Protein AF-B8CVF9-F1 (afdb_monomer)

Sequence (158 aa):
MLLHFKNCLLLLLLLLPFQLQAGDSPYKPKSNTWVLHSEAQTEQEGSFVLLGVAHTFDVKHQQLTDLKRIFETFKPSLVLLEGGTWPSKNNIEAAVECCGEMGFMTFLAEQSSIQVETWEGNLKQEALSVLEKYNTRGAQSILCTKAGAAISTKWCRA

Organism: Shewanella piezotolerans (strain WP3 / JCM 13877) (NCBI:txid225849)

Secondary structure (DSSP, 8-state):
--PPP--------------------S---SSS-EEEE---SSTTSPP-EEEE------TT-HHHHHHHHHHHHH--SEEEESSSPPPP-SSHHHHHHHHHHHHHHHHHHHHTT-EEEE----HHHHHHHHHHHHTTTT------PPSSS-----PPP-

Foldseek 3Di:
DDDDDDPPPPPPPPPDPPDQDQPDDPDDAPDPKDWGKGDDPDPVDDIDIDIDDDFALDLPPSVLVVVLVSCVVNVDLEAEAEPFDDDADPDSNCQSNRPNVRSSVVPSCVVVVHYYGYPDDDPVVVVVVVCVVPVPDDDPDPPDDDDDDDDDDDDDDD

Structure (mmCIF, N/CA/C/O backbone):
data_AF-B8CVF9-F1
#
_entry.id   AF-B8CVF9-F1
#
loop_
_atom_site.group_PDB
_atom_site.id
_atom_site.type_symbol
_atom_site.label_atom_id
_atom_site.label_alt_id
_atom_site.label_comp_id
_atom_site.label_asym_id
_atom_site.label_entity_id
_atom_site.label_seq_id
_atom_site.pdbx_PDB_ins_code
_atom_site.Cartn_x
_atom_site.Cartn_y
_atom_site.Cartn_z
_atom_site.occupancy
_atom_site.B_iso_or_equiv
_atom_site.auth_seq_id
_atom_site.auth_comp_id
_atom_site.auth_asym_id
_atom_site.auth_atom_id
_atom_site.pdbx_PDB_model_num
ATOM 1 N N . MET A 1 1 ? -14.737 47.358 61.013 1.00 43.00 1 MET A N 1
ATOM 2 C CA . MET A 1 1 ? -15.662 46.302 60.536 1.00 43.00 1 MET A CA 1
ATOM 3 C C . MET A 1 1 ? -16.172 46.760 59.175 1.00 43.00 1 MET A C 1
ATOM 5 O O . MET A 1 1 ? -16.744 47.830 59.149 1.00 43.00 1 MET A O 1
ATOM 9 N N . LEU A 1 2 ? -15.947 46.145 58.016 1.00 42.78 2 LEU A N 1
ATOM 10 C CA . LEU A 1 2 ? -15.438 44.834 57.615 1.00 42.78 2 LEU A CA 1
ATOM 11 C C . LEU A 1 2 ? -14.564 45.007 56.352 1.00 42.78 2 LEU A C 1
ATOM 13 O O . LEU A 1 2 ? -14.875 45.824 55.491 1.00 42.78 2 LEU A O 1
ATOM 17 N N . LEU A 1 3 ? -13.509 44.197 56.245 1.00 42.75 3 LEU A N 1
ATOM 18 C CA . LEU A 1 3 ? -12.738 43.957 55.021 1.00 42.75 3 LEU A CA 1
ATOM 19 C C . LEU A 1 3 ? -13.581 43.141 54.025 1.00 42.75 3 LEU A C 1
ATOM 21 O O . LEU A 1 3 ? -14.151 42.120 54.411 1.00 42.75 3 LEU A O 1
ATOM 25 N N . HIS A 1 4 ? -13.632 43.555 52.755 1.00 48.22 4 HIS A N 1
ATOM 26 C CA . HIS A 1 4 ? -14.264 42.789 51.677 1.00 48.22 4 HIS A CA 1
ATOM 27 C C . HIS A 1 4 ? -13.240 41.945 50.909 1.00 48.22 4 HIS A C 1
ATOM 29 O O . HIS A 1 4 ? -12.133 42.381 50.597 1.00 48.22 4 HIS A O 1
ATOM 35 N N . PHE A 1 5 ? -13.629 40.691 50.692 1.00 46.50 5 PHE A N 1
ATOM 36 C CA . PHE A 1 5 ? -12.802 39.558 50.311 1.00 46.50 5 PHE A CA 1
ATOM 37 C C . PHE A 1 5 ? -12.547 39.494 48.798 1.00 46.50 5 PHE A C 1
ATOM 39 O O . PHE A 1 5 ? -13.456 39.576 47.980 1.00 46.50 5 PHE A O 1
ATOM 46 N N . LYS A 1 6 ? -11.267 39.286 48.490 1.00 49.03 6 LYS A N 1
ATOM 47 C CA . LYS A 1 6 ? -10.646 38.699 47.297 1.00 49.03 6 LYS A CA 1
ATOM 48 C C . LYS A 1 6 ? -11.566 37.827 46.416 1.00 49.03 6 LYS A C 1
ATOM 50 O O . LYS A 1 6 ? -11.907 36.718 46.810 1.00 49.03 6 LYS A O 1
ATOM 55 N N . ASN A 1 7 ? -11.773 38.245 45.166 1.00 47.94 7 ASN A N 1
ATOM 56 C CA . ASN A 1 7 ? -12.015 37.338 44.038 1.00 47.94 7 ASN A CA 1
ATOM 57 C C . ASN A 1 7 ? -10.690 37.137 43.295 1.00 47.94 7 ASN A C 1
ATOM 59 O O . ASN A 1 7 ? -10.352 37.863 42.364 1.00 47.94 7 ASN A O 1
ATOM 63 N N . CYS A 1 8 ? -9.900 36.177 43.775 1.00 47.91 8 CYS A N 1
ATOM 64 C CA . CYS A 1 8 ? -8.707 35.703 43.091 1.00 47.91 8 CYS A CA 1
ATOM 65 C C . CYS A 1 8 ? -9.149 34.564 42.165 1.00 47.91 8 CYS A C 1
ATOM 67 O O . CYS A 1 8 ? -9.326 33.429 42.603 1.00 47.91 8 CYS A O 1
ATOM 69 N N . LEU A 1 9 ? -9.420 34.910 40.905 1.00 49.75 9 LEU A N 1
ATOM 70 C CA . LEU A 1 9 ? -9.686 33.966 39.826 1.00 49.75 9 LEU A CA 1
ATOM 71 C C . LEU A 1 9 ? -8.390 33.186 39.566 1.00 49.75 9 LEU A C 1
ATOM 73 O O . LEU A 1 9 ? -7.508 33.634 38.836 1.00 49.75 9 LEU A O 1
ATOM 77 N N . LEU A 1 10 ? -8.242 32.058 40.257 1.00 47.66 10 LEU A N 1
ATOM 78 C CA . LEU A 1 10 ? -7.119 31.146 40.113 1.00 47.66 10 LEU A CA 1
ATOM 79 C C . LEU A 1 10 ? -7.281 30.406 38.778 1.00 47.66 10 LEU A C 1
ATOM 81 O O . LEU A 1 10 ? -7.968 29.391 38.687 1.00 47.66 10 LEU A O 1
ATOM 85 N N . LEU A 1 11 ? -6.686 30.968 37.727 1.00 49.84 11 LEU A N 1
ATOM 86 C CA . LEU A 1 11 ? -6.545 30.340 36.420 1.00 49.84 11 LEU A CA 1
ATOM 87 C C . LEU A 1 11 ? -5.556 29.170 36.564 1.00 49.84 11 LEU A C 1
ATOM 89 O O . LEU A 1 11 ? -4.345 29.334 36.429 1.00 49.84 11 LEU A O 1
ATOM 93 N N . LEU A 1 12 ? -6.073 27.996 36.926 1.00 53.50 12 LEU A N 1
ATOM 94 C CA . LEU A 1 12 ? -5.303 26.760 37.016 1.00 53.50 12 LEU A CA 1
ATOM 95 C C . LEU A 1 12 ? -5.032 26.253 35.589 1.00 53.50 12 LEU A C 1
ATOM 97 O O . LEU A 1 12 ? -5.770 25.435 35.047 1.00 53.50 12 LEU A O 1
ATOM 101 N N . LEU A 1 13 ? -3.986 26.794 34.960 1.00 50.06 13 LEU A N 1
ATOM 102 C CA . LEU A 1 13 ? -3.380 26.250 33.744 1.00 50.06 13 LEU A CA 1
ATOM 103 C C . LEU A 1 13 ? -2.794 24.872 34.085 1.00 50.06 13 LEU A C 1
ATOM 105 O O . LEU A 1 13 ? -1.669 24.754 34.570 1.00 50.06 13 LEU A O 1
ATOM 109 N N . LEU A 1 14 ? -3.599 23.830 33.877 1.00 50.47 14 LEU A N 1
ATOM 110 C CA . LEU A 1 14 ? -3.168 22.437 33.906 1.00 50.47 14 LEU A CA 1
ATOM 111 C C . LEU A 1 14 ? -2.189 22.208 32.749 1.00 50.47 14 LEU A C 1
ATOM 113 O O . LEU A 1 14 ? -2.581 21.938 31.617 1.00 50.47 14 LEU A O 1
ATOM 117 N N . LEU A 1 15 ? -0.899 22.339 33.052 1.00 51.47 15 LEU A N 1
ATOM 118 C CA . LEU A 1 15 ? 0.203 21.829 32.244 1.00 51.47 15 LEU A CA 1
ATOM 119 C C . LEU A 1 15 ? 0.172 20.296 32.310 1.00 51.47 15 LEU A C 1
ATOM 121 O O . LEU A 1 15 ? 0.903 19.689 33.091 1.00 51.47 15 LEU A O 1
ATOM 125 N N . LEU A 1 16 ? -0.715 19.663 31.542 1.00 53.75 16 LEU A N 1
ATOM 126 C CA . LEU A 1 16 ? -0.642 18.221 31.338 1.00 53.75 16 LEU A CA 1
ATOM 127 C C . LEU A 1 16 ? 0.509 17.942 30.361 1.00 53.75 16 LEU A C 1
ATOM 129 O O . LEU A 1 16 ? 0.488 18.456 29.240 1.00 53.75 16 LEU A O 1
ATOM 133 N N . PRO A 1 17 ? 1.536 17.174 30.763 1.00 48.97 17 PRO A N 1
ATOM 134 C CA . PRO A 1 17 ? 2.568 16.748 29.838 1.00 48.97 17 PRO A CA 1
ATOM 135 C C . PRO A 1 17 ? 1.919 15.820 28.810 1.00 48.97 17 PRO A C 1
ATOM 137 O O . PRO A 1 17 ? 1.431 14.748 29.164 1.00 48.97 17 PRO A O 1
ATOM 140 N N . PHE A 1 18 ? 1.911 16.234 27.542 1.00 52.47 18 PHE A N 1
ATOM 141 C CA . PHE A 1 18 ? 1.610 15.346 26.424 1.00 52.47 18 PHE A CA 1
ATOM 142 C C . PHE A 1 18 ? 2.644 14.218 26.427 1.00 52.47 18 PHE A C 1
ATOM 144 O O . PHE A 1 18 ? 3.775 14.387 25.969 1.00 52.47 18 PHE A O 1
ATOM 151 N N . GLN A 1 19 ? 2.282 13.072 26.997 1.00 51.56 19 GLN A N 1
ATOM 152 C CA . GLN A 1 19 ? 3.035 11.847 26.796 1.00 51.56 19 GLN A CA 1
ATOM 153 C C . GLN A 1 19 ? 2.592 11.272 25.459 1.00 51.56 19 GLN A C 1
ATOM 155 O O . GLN A 1 19 ? 1.508 10.712 25.336 1.00 51.56 19 GLN A O 1
ATOM 160 N N . LEU A 1 20 ? 3.433 11.459 24.443 1.00 50.50 20 LEU A N 1
ATOM 161 C CA . LEU A 1 20 ? 3.323 10.745 23.180 1.00 50.50 20 LEU A CA 1
ATOM 162 C C . LEU A 1 20 ? 3.668 9.280 23.480 1.00 50.50 20 LEU A C 1
ATOM 164 O O . LEU A 1 20 ? 4.833 8.885 23.467 1.00 50.50 20 LEU A O 1
ATOM 168 N N . GLN A 1 21 ? 2.668 8.496 23.875 1.00 50.25 21 GLN A N 1
ATOM 169 C CA . GLN A 1 21 ? 2.832 7.063 24.041 1.00 50.25 21 GLN A CA 1
ATOM 170 C C . GLN A 1 21 ? 2.785 6.446 22.644 1.00 50.25 21 GLN A C 1
ATOM 172 O O . GLN A 1 21 ? 1.794 6.567 21.930 1.00 50.25 21 GLN A O 1
ATOM 177 N N . ALA A 1 22 ? 3.885 5.820 22.226 1.00 52.41 22 ALA A N 1
ATOM 178 C CA . ALA A 1 22 ? 3.834 4.883 21.117 1.00 52.41 22 ALA A CA 1
ATOM 179 C C . ALA A 1 22 ? 3.020 3.686 21.615 1.00 52.41 22 ALA A C 1
ATOM 181 O O . ALA A 1 22 ? 3.548 2.837 22.331 1.00 52.41 22 ALA A O 1
ATOM 182 N N . GLY A 1 23 ? 1.717 3.689 21.342 1.00 54.75 23 GLY A N 1
ATOM 183 C CA . GLY A 1 23 ? 0.864 2.558 21.658 1.00 54.75 23 GLY A CA 1
ATOM 184 C C . GLY A 1 23 ? 1.389 1.306 20.973 1.00 54.75 23 GLY A C 1
ATOM 185 O O . GLY A 1 23 ? 1.752 1.340 19.791 1.00 54.75 23 GLY A O 1
ATOM 186 N N . ASP A 1 24 ? 1.469 0.207 21.717 1.00 57.53 24 ASP A N 1
ATOM 187 C CA . ASP A 1 24 ? 1.800 -1.088 21.142 1.00 57.53 24 ASP A CA 1
ATOM 188 C C . ASP A 1 24 ? 0.768 -1.400 20.049 1.00 57.53 24 ASP A C 1
ATOM 190 O O . ASP A 1 24 ? -0.418 -1.575 20.332 1.00 57.53 24 ASP A O 1
ATOM 194 N N . SER A 1 25 ? 1.208 -1.459 18.785 1.00 58.84 25 SER A N 1
ATOM 195 C CA . SER A 1 25 ? 0.345 -1.901 17.685 1.00 58.84 25 SER A CA 1
ATOM 196 C C . SER A 1 25 ? -0.255 -3.259 18.068 1.00 58.84 25 SER A C 1
ATOM 198 O O . SER A 1 25 ? 0.506 -4.195 18.346 1.00 58.84 25 SER A O 1
ATOM 200 N N . PRO A 1 26 ? -1.592 -3.425 18.044 1.00 70.94 26 PRO A N 1
ATOM 201 C CA . PRO A 1 26 ? -2.229 -4.675 18.453 1.00 70.94 26 PRO A CA 1
ATOM 202 C C . PRO A 1 26 ? -1.821 -5.852 17.555 1.00 70.94 26 PRO A C 1
ATOM 204 O O . PRO A 1 26 ? -2.002 -7.013 17.926 1.00 70.94 26 PRO A O 1
ATOM 207 N N . TYR A 1 27 ? -1.242 -5.570 16.381 1.00 79.44 27 TYR A N 1
ATOM 208 C CA . TYR A 1 27 ? -0.673 -6.574 15.501 1.00 79.44 27 TYR A CA 1
ATOM 209 C C . TYR A 1 27 ? 0.841 -6.426 15.323 1.00 79.44 27 TYR A C 1
ATOM 211 O O . TYR A 1 27 ? 1.336 -5.379 14.898 1.00 79.44 27 TYR A O 1
ATOM 219 N N . LYS A 1 28 ?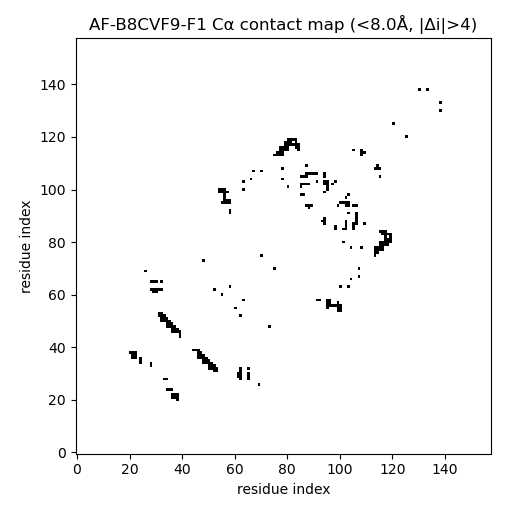 1.559 -7.531 15.565 1.00 84.12 28 LYS A N 1
ATOM 220 C CA . LYS A 1 28 ? 2.978 -7.701 15.243 1.00 84.12 28 LYS A CA 1
ATOM 221 C C . LYS A 1 28 ? 3.120 -8.545 13.966 1.00 84.12 28 LYS A C 1
ATOM 223 O O . LYS A 1 28 ? 2.695 -9.706 13.985 1.00 84.12 28 LYS A O 1
ATOM 228 N N . PRO A 1 29 ? 3.706 -8.006 12.881 1.00 85.75 29 PRO A N 1
ATOM 229 C CA . PRO A 1 29 ? 3.935 -8.754 11.647 1.00 85.75 29 PRO A CA 1
ATOM 230 C C . PRO A 1 29 ? 4.766 -10.019 11.865 1.00 85.75 29 PRO A C 1
ATOM 232 O O . PRO A 1 29 ? 5.616 -10.079 12.757 1.00 85.75 29 PRO A O 1
ATOM 235 N N . LYS A 1 30 ? 4.518 -11.035 11.035 1.00 89.75 30 LYS A N 1
ATOM 236 C CA . LYS A 1 30 ? 5.310 -12.277 11.002 1.00 89.75 30 LYS A CA 1
ATOM 237 C C . LYS A 1 30 ? 6.375 -12.266 9.907 1.00 89.75 30 LYS A C 1
ATOM 239 O O . LYS A 1 30 ? 7.259 -13.116 9.909 1.00 89.75 30 LYS A O 1
ATOM 244 N N . SER A 1 31 ? 6.250 -11.349 8.959 1.00 89.31 31 SER A N 1
ATOM 245 C CA . SER A 1 31 ? 7.214 -11.073 7.903 1.00 89.31 31 SER A CA 1
ATOM 246 C C . SER A 1 31 ? 8.177 -9.949 8.304 1.00 89.31 31 SER A C 1
ATOM 248 O O . SER A 1 31 ? 8.199 -9.500 9.449 1.00 89.31 31 SER A O 1
ATOM 250 N N . ASN A 1 32 ? 8.954 -9.467 7.335 1.00 86.19 32 ASN A N 1
ATOM 251 C CA . ASN A 1 32 ? 9.907 -8.370 7.499 1.00 86.19 32 ASN A CA 1
ATOM 252 C C . ASN A 1 32 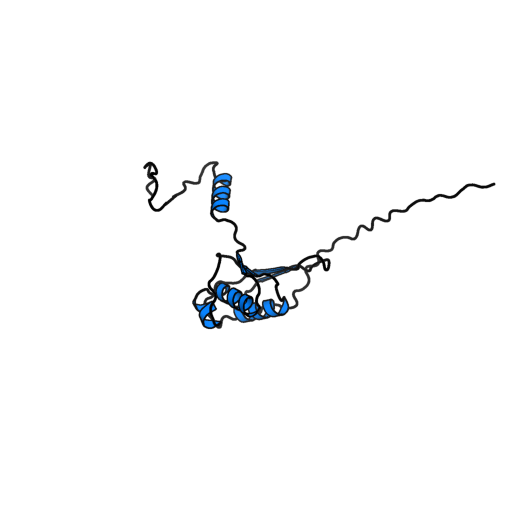? 9.232 -6.983 7.437 1.00 86.19 32 ASN A C 1
ATOM 254 O O . ASN A 1 32 ? 9.916 -5.986 7.213 1.00 86.19 32 ASN A O 1
ATOM 258 N N . THR A 1 33 ? 7.902 -6.914 7.567 1.00 91.38 33 THR A N 1
ATOM 259 C CA . THR A 1 33 ? 7.152 -5.656 7.589 1.00 91.38 33 THR A CA 1
ATOM 260 C C . THR A 1 33 ? 7.435 -4.883 8.874 1.00 91.38 33 THR A C 1
ATOM 262 O O . THR A 1 33 ? 7.292 -5.408 9.979 1.00 91.38 33 THR A O 1
ATOM 265 N N . TRP A 1 34 ? 7.783 -3.610 8.724 1.00 89.94 34 TRP A N 1
ATOM 266 C CA . TRP A 1 34 ? 7.935 -2.656 9.817 1.00 89.94 34 TRP A CA 1
ATOM 267 C C . TRP A 1 34 ? 6.650 -1.846 9.952 1.00 89.94 34 TRP A C 1
ATOM 269 O O . TRP A 1 34 ? 6.059 -1.461 8.946 1.00 89.94 34 TRP A O 1
ATOM 279 N N . VAL A 1 35 ? 6.220 -1.586 11.184 1.00 90.06 35 VAL A N 1
ATOM 280 C CA . VAL A 1 35 ? 4.979 -0.855 11.471 1.00 90.06 35 VAL A CA 1
ATOM 281 C C . VAL A 1 35 ? 5.294 0.271 12.439 1.00 90.06 35 VAL A C 1
ATOM 283 O O . VAL A 1 35 ? 5.830 0.023 13.518 1.00 90.06 35 VAL A O 1
ATOM 286 N N . LEU A 1 36 ? 4.938 1.495 12.061 1.00 87.00 36 LEU A N 1
ATOM 287 C CA . LEU A 1 36 ? 4.877 2.644 12.957 1.00 87.00 36 LEU A CA 1
ATOM 288 C C . LEU A 1 36 ? 3.424 3.097 13.040 1.00 87.00 36 LEU A C 1
ATOM 290 O O . LEU A 1 36 ? 2.771 3.279 12.016 1.00 87.00 36 LEU A O 1
ATOM 294 N N . HIS A 1 37 ? 2.918 3.262 14.254 1.00 85.88 37 HIS A N 1
ATOM 295 C CA . HIS A 1 37 ? 1.538 3.651 14.512 1.00 85.88 37 HIS A CA 1
ATOM 296 C C . HIS A 1 37 ? 1.513 4.972 15.270 1.00 85.88 37 HIS A C 1
ATOM 298 O O . HIS A 1 37 ? 2.323 5.178 16.177 1.00 85.88 37 HIS A O 1
ATOM 304 N N . SER A 1 38 ? 0.576 5.846 14.915 1.00 84.88 38 SER A N 1
ATOM 305 C CA . SER A 1 38 ? 0.194 6.972 15.755 1.00 84.88 38 SER A CA 1
ATOM 306 C C . SER A 1 38 ? -1.176 6.719 16.362 1.00 84.88 38 SER A C 1
ATOM 308 O O . SER A 1 38 ? -2.128 6.378 15.662 1.00 84.88 38 SER A O 1
ATOM 310 N N . GLU A 1 39 ? -1.300 6.966 17.658 1.00 78.06 39 GLU A N 1
ATOM 311 C CA . GLU A 1 39 ? -2.604 7.047 18.304 1.00 78.06 39 GLU A CA 1
ATOM 312 C C . GLU A 1 39 ? -3.124 8.479 18.207 1.00 78.06 39 GLU A C 1
ATOM 314 O O . GLU A 1 39 ? -2.377 9.435 18.428 1.00 78.06 39 GLU A O 1
ATOM 319 N N . ALA A 1 40 ? -4.400 8.626 17.851 1.00 77.06 40 ALA A N 1
ATOM 320 C CA . ALA A 1 40 ? -5.080 9.909 17.945 1.00 77.06 40 ALA A CA 1
ATOM 321 C C . ALA A 1 40 ? -5.198 10.296 19.426 1.00 77.06 40 ALA A C 1
ATOM 323 O O . ALA A 1 40 ? -5.640 9.484 20.241 1.00 77.06 40 ALA A O 1
ATOM 324 N N . GLN A 1 41 ? -4.809 11.519 19.791 1.00 71.38 41 GLN A N 1
ATOM 325 C CA . GLN A 1 41 ? -4.876 11.969 21.187 1.00 71.38 41 GLN A CA 1
ATOM 326 C C . GLN A 1 41 ? -6.280 12.468 21.545 1.00 71.38 41 GLN A C 1
ATOM 328 O O . GLN A 1 41 ? -6.650 12.521 22.718 1.00 71.38 41 GLN A O 1
ATOM 333 N N . THR A 1 42 ? -7.080 12.808 20.531 1.00 66.56 42 THR A N 1
ATOM 334 C CA . THR A 1 42 ? -8.481 13.215 20.654 1.00 66.56 42 THR A CA 1
ATOM 335 C C . THR A 1 42 ? -9.315 12.618 19.518 1.00 66.56 42 THR A C 1
ATOM 337 O O . THR A 1 42 ? -8.781 12.268 18.470 1.00 66.56 42 THR A O 1
ATOM 340 N N . GLU A 1 43 ? -10.640 12.548 19.677 1.00 66.25 43 GLU A N 1
ATOM 341 C CA . GLU A 1 43 ? -11.556 12.073 18.617 1.00 66.25 43 GLU A CA 1
ATOM 342 C C . GLU A 1 43 ? -11.545 12.952 17.350 1.00 66.25 43 GLU A C 1
ATOM 344 O O . GLU A 1 43 ? -12.067 12.557 16.310 1.00 66.25 43 GLU A O 1
ATOM 349 N N . GLN A 1 44 ? -10.975 14.158 17.438 1.00 71.06 44 GLN A N 1
ATOM 350 C CA . GLN A 1 44 ? -10.846 15.102 16.326 1.00 71.06 44 GLN A CA 1
ATOM 351 C C . GLN A 1 44 ? -9.541 14.911 15.539 1.00 71.06 44 GLN A C 1
ATOM 353 O O . GLN A 1 44 ? -9.379 15.502 14.472 1.00 71.06 44 GLN A O 1
ATOM 358 N N . GLU A 1 45 ? -8.614 14.101 16.052 1.00 76.62 45 GLU A N 1
ATOM 359 C CA . GLU A 1 45 ? -7.344 13.788 15.407 1.00 76.62 45 GLU A CA 1
ATOM 360 C C . GLU A 1 45 ? -7.436 12.471 14.631 1.00 76.62 45 GLU A C 1
ATOM 362 O O . GLU A 1 45 ? -8.069 11.508 15.056 1.00 76.62 45 GLU A O 1
ATOM 367 N N . GLY A 1 46 ? -6.788 12.421 13.468 1.00 81.94 46 GLY A N 1
ATOM 368 C CA . GLY A 1 46 ? -6.621 11.176 12.723 1.00 81.94 46 GLY A CA 1
ATOM 369 C C . GLY A 1 46 ? -5.454 10.356 13.272 1.00 81.94 46 GLY A C 1
ATOM 370 O O . GLY A 1 46 ? -4.411 10.905 13.619 1.00 81.94 46 GLY A O 1
ATOM 371 N N . SER A 1 47 ? -5.603 9.034 13.305 1.00 90.44 47 SER A N 1
ATOM 372 C CA . SER A 1 47 ? -4.485 8.098 13.458 1.00 90.44 47 SER A CA 1
ATOM 373 C C . SER A 1 47 ? -3.872 7.770 12.096 1.00 90.44 47 SER A C 1
ATOM 375 O O . SER A 1 47 ? -4.572 7.781 11.082 1.00 90.44 47 SER A O 1
ATOM 377 N N . PHE A 1 48 ? -2.592 7.406 12.063 1.00 91.25 48 PHE A N 1
ATOM 378 C CA . PHE A 1 48 ? -1.942 6.859 10.876 1.00 91.25 48 PHE A CA 1
ATOM 379 C C . PHE A 1 48 ? -1.142 5.597 11.205 1.00 91.25 48 PHE A C 1
ATOM 381 O O . PHE A 1 48 ? -0.654 5.403 12.320 1.00 91.25 48 PHE A O 1
ATOM 388 N N . VAL A 1 49 ? -0.980 4.746 10.193 1.00 93.19 49 VAL A N 1
ATOM 389 C CA . VAL A 1 49 ? -0.055 3.611 10.206 1.00 93.19 49 VAL A CA 1
ATOM 390 C C . VAL A 1 49 ? 0.906 3.782 9.037 1.00 93.19 49 VAL A C 1
ATOM 392 O O . VAL A 1 49 ? 0.472 3.826 7.888 1.00 93.19 49 VAL A O 1
ATOM 395 N N . LEU A 1 50 ? 2.204 3.857 9.325 1.00 94.06 50 LEU A N 1
ATOM 396 C CA . LEU A 1 50 ? 3.261 3.822 8.319 1.00 94.06 50 LEU A CA 1
ATOM 397 C C . LEU A 1 50 ? 3.845 2.409 8.247 1.00 94.06 50 LEU A C 1
ATOM 399 O O . LEU A 1 50 ? 4.243 1.836 9.266 1.00 94.06 50 LEU A O 1
ATOM 403 N N . LEU A 1 51 ? 3.894 1.858 7.036 1.00 95.00 51 LEU A N 1
ATOM 404 C CA . LEU A 1 51 ? 4.330 0.490 6.773 1.00 95.00 51 LEU A CA 1
ATOM 405 C C . LEU A 1 51 ? 5.603 0.494 5.933 1.00 95.00 51 LEU A C 1
ATOM 407 O O . LEU A 1 51 ? 5.603 0.976 4.807 1.00 95.00 51 LEU A O 1
ATOM 411 N N . GLY A 1 52 ? 6.674 -0.087 6.471 1.00 94.88 52 GLY A N 1
ATOM 412 C CA . GLY A 1 52 ? 7.863 -0.429 5.697 1.00 94.88 52 GLY A CA 1
ATOM 413 C C . GLY A 1 52 ? 7.737 -1.858 5.182 1.00 94.88 52 GLY A C 1
ATOM 414 O O . GLY A 1 52 ? 7.720 -2.794 5.982 1.00 94.88 52 GLY A O 1
ATOM 415 N N . VAL A 1 53 ? 7.642 -2.039 3.867 1.00 95.69 53 VAL A N 1
ATOM 416 C CA . VAL A 1 53 ? 7.457 -3.349 3.219 1.00 95.69 53 VAL A CA 1
ATOM 417 C C . VAL A 1 53 ? 8.529 -3.606 2.166 1.00 95.69 53 VAL A C 1
ATOM 419 O O . VAL A 1 53 ? 9.148 -2.674 1.664 1.00 95.69 53 VAL A O 1
ATOM 422 N N . ALA A 1 54 ? 8.768 -4.876 1.841 1.00 95.81 54 ALA A N 1
ATOM 423 C CA . ALA A 1 54 ? 9.643 -5.235 0.730 1.00 95.81 54 ALA A CA 1
ATOM 424 C C . ALA A 1 54 ? 8.850 -5.242 -0.581 1.00 95.81 54 ALA A C 1
ATOM 426 O O . ALA A 1 54 ? 7.682 -5.629 -0.583 1.00 95.81 54 ALA A O 1
ATOM 427 N N . HIS A 1 55 ? 9.495 -4.922 -1.703 1.00 96.38 55 HIS A N 1
ATOM 428 C CA . HIS A 1 55 ? 8.881 -5.162 -3.007 1.00 96.38 55 HIS A CA 1
ATOM 429 C C . HIS A 1 55 ? 8.698 -6.665 -3.243 1.00 96.38 55 HIS A C 1
ATOM 431 O O . HIS A 1 55 ? 9.649 -7.439 -3.099 1.00 96.38 55 HIS A O 1
ATOM 437 N N . THR A 1 56 ? 7.493 -7.094 -3.615 1.00 97.50 56 THR A N 1
ATOM 438 C CA . THR A 1 56 ? 7.228 -8.486 -3.990 1.00 97.50 56 THR A CA 1
ATOM 439 C C . THR A 1 56 ? 6.134 -8.602 -5.038 1.00 97.50 56 THR A C 1
ATOM 441 O O . THR A 1 56 ? 5.114 -7.931 -4.963 1.00 97.50 56 THR A O 1
ATOM 444 N N . PHE A 1 57 ? 6.325 -9.533 -5.969 1.00 98.19 57 PHE A N 1
ATOM 445 C CA . PHE A 1 57 ? 5.318 -9.968 -6.943 1.00 98.19 57 PHE A CA 1
ATOM 446 C C . PHE A 1 57 ? 4.867 -11.414 -6.672 1.00 98.19 57 PHE A C 1
ATOM 448 O O . PHE A 1 57 ? 4.160 -12.013 -7.477 1.00 98.19 57 PHE A O 1
ATOM 455 N N . ASP A 1 58 ? 5.290 -12.004 -5.546 1.00 98.25 58 ASP A N 1
ATOM 456 C CA . ASP A 1 58 ? 4.841 -13.330 -5.131 1.00 98.25 58 ASP A CA 1
ATOM 457 C C . ASP A 1 58 ? 3.511 -13.220 -4.375 1.00 98.25 58 ASP A C 1
ATOM 459 O O . ASP A 1 58 ? 3.453 -12.747 -3.238 1.00 98.25 58 ASP A O 1
ATOM 463 N N . VAL A 1 59 ? 2.437 -13.713 -4.996 1.00 98.06 59 VAL A N 1
ATOM 464 C CA . VAL A 1 59 ? 1.078 -13.744 -4.423 1.00 98.06 59 VAL A CA 1
ATOM 465 C C . VAL A 1 59 ? 1.027 -14.495 -3.086 1.00 98.06 59 VAL A C 1
ATOM 467 O O . VAL A 1 59 ? 0.162 -14.237 -2.251 1.00 98.06 59 VAL A O 1
ATOM 470 N N . LYS A 1 60 ? 1.959 -15.424 -2.847 1.00 97.88 60 LYS A N 1
ATOM 471 C CA . LYS A 1 60 ? 2.028 -16.221 -1.615 1.00 97.88 60 LYS A CA 1
ATOM 472 C C . LYS A 1 60 ? 2.973 -15.629 -0.573 1.00 97.88 60 LYS A C 1
ATOM 474 O O . LYS A 1 60 ? 3.167 -16.238 0.481 1.00 97.88 60 LYS A O 1
ATOM 479 N N . HIS A 1 61 ? 3.547 -14.455 -0.827 1.00 97.94 61 HIS A N 1
ATOM 480 C CA . HIS A 1 61 ? 4.485 -13.842 0.097 1.00 97.94 61 HIS A CA 1
ATOM 481 C C . HIS A 1 61 ? 3.807 -13.527 1.439 1.00 97.94 61 HIS A C 1
ATOM 483 O O . HIS A 1 61 ? 2.779 -12.849 1.501 1.00 97.94 61 HIS A O 1
ATOM 489 N N . GLN A 1 62 ? 4.419 -13.968 2.544 1.00 96.56 62 GLN A N 1
ATOM 490 C CA . GLN A 1 62 ? 3.842 -13.858 3.892 1.00 96.56 62 GLN A CA 1
ATOM 491 C C . GLN A 1 62 ? 3.475 -12.414 4.281 1.00 96.56 62 GLN A C 1
ATOM 493 O O . GLN A 1 62 ? 2.517 -12.204 5.026 1.00 96.56 62 GLN A O 1
ATOM 498 N N . GLN A 1 63 ? 4.187 -11.416 3.746 1.00 97.38 63 GLN A N 1
ATOM 499 C CA . GLN A 1 63 ? 3.887 -10.002 4.005 1.00 97.38 63 GLN A CA 1
ATOM 500 C C . GLN A 1 63 ? 2.489 -9.578 3.541 1.00 97.38 63 GLN A C 1
ATOM 502 O O . GLN A 1 63 ? 1.878 -8.739 4.187 1.00 97.38 63 GLN A O 1
ATOM 507 N N . LEU A 1 64 ? 1.944 -10.164 2.467 1.00 98.12 64 LEU A N 1
ATOM 508 C CA . LEU A 1 64 ? 0.610 -9.792 1.978 1.00 98.12 64 LEU A CA 1
ATOM 509 C C . LEU A 1 64 ? -0.473 -10.191 2.993 1.00 98.12 64 LEU A C 1
ATOM 511 O O . LEU A 1 64 ? -1.468 -9.492 3.174 1.00 98.12 64 LEU A O 1
ATOM 515 N N . THR A 1 65 ? -0.234 -11.276 3.737 1.00 97.25 65 THR A N 1
ATOM 516 C CA . THR A 1 65 ? -1.093 -11.670 4.863 1.00 97.25 65 THR A CA 1
ATOM 517 C C . THR A 1 65 ? -1.011 -10.662 6.010 1.00 97.25 65 THR A C 1
ATOM 519 O O . THR A 1 65 ? -2.036 -10.336 6.610 1.00 97.25 65 THR A O 1
ATOM 522 N N . ASP A 1 66 ? 0.190 -10.164 6.318 1.00 96.38 66 ASP A N 1
ATOM 523 C CA . ASP A 1 66 ? 0.381 -9.140 7.350 1.00 96.38 66 ASP A CA 1
ATOM 524 C C . ASP A 1 66 ? -0.287 -7.822 6.949 1.00 96.38 66 ASP A C 1
ATOM 526 O O . ASP A 1 66 ? -1.043 -7.262 7.740 1.00 96.38 66 ASP A O 1
ATOM 530 N N . LEU A 1 67 ? -0.087 -7.383 5.704 1.00 97.50 67 LEU A N 1
ATOM 531 C CA . LEU A 1 67 ? -0.708 -6.190 5.134 1.00 97.50 67 LEU A CA 1
ATOM 532 C C . LEU A 1 67 ? -2.232 -6.250 5.205 1.00 97.50 67 LEU A C 1
ATOM 534 O O . LEU A 1 67 ? -2.853 -5.328 5.729 1.00 97.50 67 LEU A O 1
ATOM 538 N N . LYS A 1 68 ? -2.836 -7.359 4.761 1.00 97.56 68 LYS A N 1
ATOM 539 C CA . LYS A 1 68 ? -4.290 -7.554 4.833 1.00 97.56 68 LYS A CA 1
ATOM 540 C C . LYS A 1 68 ? -4.806 -7.431 6.259 1.00 97.56 68 LYS A C 1
ATOM 542 O O . LYS A 1 68 ? -5.786 -6.737 6.501 1.00 97.56 68 LYS A O 1
ATOM 547 N N . ARG A 1 69 ? -4.135 -8.078 7.215 1.00 96.19 69 ARG A N 1
ATOM 548 C CA . ARG A 1 69 ? -4.558 -8.037 8.616 1.00 96.19 69 ARG A CA 1
ATOM 549 C C . ARG A 1 69 ? -4.444 -6.633 9.200 1.00 96.19 69 ARG A C 1
ATOM 551 O O . ARG A 1 69 ? -5.354 -6.209 9.908 1.00 96.19 69 ARG A O 1
ATOM 558 N N . ILE A 1 70 ? -3.352 -5.923 8.915 1.00 94.88 70 ILE A N 1
ATOM 559 C CA . ILE A 1 70 ? -3.169 -4.538 9.363 1.00 94.88 70 ILE A CA 1
ATOM 560 C C . ILE A 1 70 ? -4.269 -3.659 8.776 1.00 94.88 70 ILE A C 1
ATOM 562 O O . ILE A 1 70 ? -4.924 -2.941 9.522 1.00 94.88 70 ILE A O 1
ATOM 566 N N . PHE A 1 71 ? -4.521 -3.768 7.473 1.00 96.81 71 PHE A N 1
ATOM 567 C CA . PHE A 1 71 ? -5.562 -3.019 6.778 1.00 96.81 71 PHE A CA 1
ATOM 568 C C . PHE A 1 71 ? -6.953 -3.261 7.384 1.00 96.81 71 PHE A C 1
ATOM 570 O O . PHE A 1 71 ? -7.656 -2.313 7.723 1.00 96.81 71 PHE A O 1
ATOM 577 N N . GLU A 1 72 ? -7.332 -4.524 7.597 1.00 95.75 72 GLU A N 1
ATOM 578 C CA . GLU A 1 72 ? -8.629 -4.903 8.178 1.00 95.75 72 GLU A CA 1
ATOM 579 C C . GLU A 1 72 ? -8.785 -4.470 9.642 1.00 95.75 72 GLU A C 1
ATOM 581 O O . GLU A 1 72 ? -9.900 -4.201 10.095 1.00 95.75 72 GLU A O 1
ATOM 586 N N . THR A 1 73 ? -7.677 -4.406 10.385 1.00 93.00 73 THR A N 1
ATOM 587 C CA . THR A 1 73 ? -7.669 -3.976 11.790 1.00 93.00 73 THR A CA 1
ATOM 588 C C . THR A 1 73 ? -7.738 -2.457 11.896 1.00 93.00 73 THR A C 1
ATOM 590 O O . THR A 1 73 ? -8.547 -1.938 12.660 1.00 93.00 73 THR A O 1
ATOM 593 N N . PHE A 1 74 ? -6.915 -1.751 11.117 1.00 93.94 74 PHE A N 1
ATOM 594 C CA . PHE A 1 74 ? -6.809 -0.296 11.145 1.00 93.94 74 PHE A CA 1
ATOM 595 C C . PHE A 1 74 ? -8.009 0.394 10.489 1.00 93.94 74 PHE A C 1
ATOM 597 O O . PHE A 1 74 ? -8.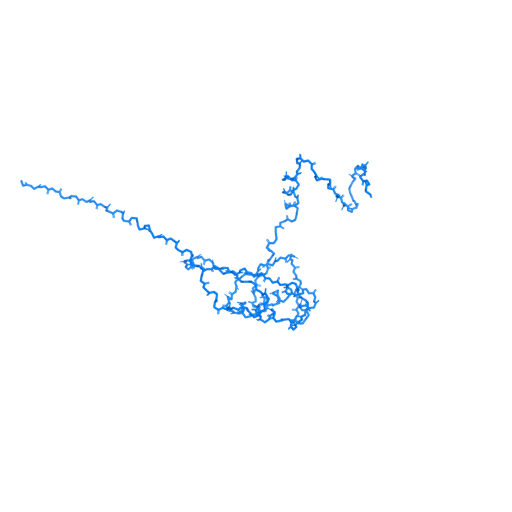415 1.457 10.945 1.00 93.94 74 PHE A O 1
ATOM 604 N N . LYS A 1 75 ? -8.604 -0.227 9.459 1.00 94.31 75 LYS A N 1
ATOM 605 C CA . LYS A 1 75 ? -9.744 0.301 8.689 1.00 94.31 75 LYS A CA 1
ATOM 606 C C . LYS A 1 75 ? -9.485 1.734 8.196 1.00 94.31 75 LYS A C 1
ATOM 608 O O . LYS A 1 75 ? -10.177 2.661 8.621 1.00 94.31 75 LYS A O 1
ATOM 613 N N . PRO A 1 76 ? -8.476 1.932 7.329 1.00 95.69 76 PRO A N 1
ATOM 614 C CA . PRO A 1 76 ? -8.111 3.268 6.876 1.00 95.69 76 PRO A CA 1
ATOM 615 C C . PRO A 1 76 ? -9.271 3.951 6.144 1.00 95.69 76 PRO A C 1
ATOM 617 O O . PRO A 1 76 ? -10.079 3.297 5.496 1.00 95.69 76 PRO A O 1
ATOM 620 N N . SER A 1 77 ? -9.323 5.280 6.194 1.00 96.12 77 SER A N 1
ATOM 621 C CA . SER A 1 77 ? -10.187 6.091 5.321 1.00 96.12 77 SER A CA 1
ATOM 622 C C . SER A 1 77 ? -9.471 6.565 4.050 1.00 96.12 77 SER A C 1
ATOM 624 O O . SER A 1 77 ? -10.121 7.015 3.109 1.00 96.12 77 SER A O 1
ATOM 626 N N . LEU A 1 78 ? -8.141 6.446 4.018 1.00 96.25 78 LEU A N 1
ATOM 627 C CA . LEU A 1 78 ? -7.257 6.831 2.922 1.00 96.25 78 LEU A CA 1
ATOM 628 C C . LEU A 1 78 ? -6.034 5.908 2.912 1.00 96.25 78 LEU A C 1
ATOM 630 O O . LEU A 1 78 ? -5.466 5.619 3.967 1.00 96.25 78 LEU A O 1
ATOM 634 N N . VAL A 1 79 ? -5.611 5.480 1.725 1.00 97.31 79 VAL A N 1
ATOM 635 C CA . VAL A 1 79 ? -4.345 4.769 1.515 1.00 97.31 79 VAL A CA 1
ATOM 636 C C . VAL A 1 79 ? -3.394 5.668 0.738 1.00 97.31 79 VAL A C 1
ATOM 638 O O . VAL A 1 79 ? -3.747 6.169 -0.326 1.00 97.31 79 VAL A O 1
ATOM 641 N N 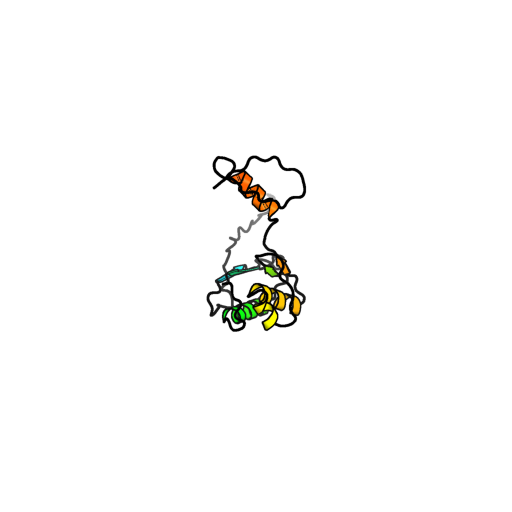. LEU A 1 80 ? -2.184 5.849 1.263 1.00 96.56 80 LEU A N 1
ATOM 642 C CA . LEU A 1 80 ? -1.115 6.598 0.607 1.00 96.56 80 LEU A CA 1
ATOM 643 C C . LEU A 1 80 ? -0.022 5.630 0.156 1.00 96.56 80 LEU A C 1
ATOM 645 O O . LEU A 1 80 ? 0.463 4.832 0.957 1.00 96.56 80 LEU A O 1
ATOM 649 N N . LEU A 1 81 ? 0.334 5.690 -1.124 1.00 96.12 81 LEU A N 1
ATOM 650 C CA . LEU A 1 81 ? 1.262 4.773 -1.782 1.00 96.12 81 LEU A CA 1
ATOM 651 C C . LEU A 1 81 ? 2.458 5.518 -2.396 1.00 96.12 81 LEU A C 1
ATOM 653 O O . LEU A 1 81 ? 2.316 6.608 -2.948 1.00 96.12 81 LEU A O 1
ATOM 657 N N . GLU A 1 82 ? 3.644 4.919 -2.342 1.00 90.81 82 GLU A N 1
ATOM 658 C CA . GLU A 1 82 ? 4.810 5.368 -3.117 1.00 90.81 82 GLU A CA 1
ATOM 659 C C . GLU A 1 82 ? 4.743 4.875 -4.582 1.00 90.81 82 GLU A C 1
ATOM 661 O O . GLU A 1 82 ? 3.971 3.974 -4.929 1.00 90.81 82 GLU A O 1
ATOM 666 N N . GLY A 1 83 ? 5.532 5.473 -5.476 1.00 87.00 83 GLY A N 1
ATOM 667 C CA . GLY A 1 83 ? 5.611 5.074 -6.884 1.00 87.00 83 GLY A CA 1
ATOM 668 C C . GLY A 1 83 ? 4.402 5.447 -7.755 1.00 87.00 83 GLY A C 1
ATOM 669 O O . GLY A 1 83 ? 4.201 4.840 -8.808 1.00 87.00 83 GLY A O 1
ATOM 670 N N . GLY A 1 84 ? 3.598 6.434 -7.346 1.00 88.00 84 GLY A N 1
ATOM 671 C CA . GLY A 1 84 ? 2.471 6.956 -8.126 1.00 88.00 84 GLY A CA 1
ATOM 672 C C . GLY A 1 84 ? 1.170 6.142 -8.047 1.00 88.00 84 GLY A C 1
ATOM 673 O O . GLY A 1 84 ? 0.838 5.541 -7.026 1.00 88.00 84 GLY A O 1
ATOM 674 N N . THR A 1 85 ? 0.377 6.189 -9.125 1.00 90.31 85 THR A N 1
ATOM 675 C CA . THR A 1 85 ? -0.945 5.544 -9.207 1.00 90.31 85 THR A CA 1
ATOM 676 C C . THR A 1 85 ? -0.851 4.183 -9.890 1.00 90.31 85 THR A C 1
ATOM 678 O O . THR A 1 85 ? -0.504 4.090 -11.070 1.00 90.31 85 THR A O 1
ATOM 681 N N . TRP A 1 86 ? -1.229 3.131 -9.168 1.00 93.88 86 TRP A N 1
ATOM 682 C CA . TRP A 1 86 ? -1.227 1.756 -9.664 1.00 93.88 86 TRP A CA 1
ATOM 683 C C . TRP A 1 86 ? -2.610 1.350 -10.193 1.00 93.88 86 TRP A C 1
ATOM 685 O O . TRP A 1 86 ? -3.624 1.752 -9.621 1.00 93.88 86 TRP A O 1
ATOM 695 N N . PRO A 1 87 ? -2.694 0.580 -11.294 1.00 94.25 87 PRO A N 1
ATOM 696 C CA . PRO A 1 87 ? -3.977 0.217 -11.881 1.00 94.25 87 PRO A CA 1
ATOM 697 C C . PRO A 1 87 ? -4.723 -0.821 -11.035 1.00 94.25 87 PRO A C 1
ATOM 699 O O . PRO A 1 87 ? -4.153 -1.839 -10.643 1.00 94.25 87 PRO A O 1
ATOM 702 N N . SER A 1 88 ? -6.031 -0.611 -10.882 1.00 93.25 88 SER A N 1
ATOM 703 C CA . SER A 1 88 ? -6.977 -1.601 -10.362 1.00 93.25 88 SER A CA 1
ATOM 704 C C . SER A 1 88 ? -6.902 -2.935 -11.104 1.00 93.25 88 SER A C 1
ATOM 706 O O . SER A 1 88 ? -6.703 -2.978 -12.328 1.00 93.25 88 SER A O 1
ATOM 708 N N . LYS A 1 89 ? -7.141 -4.030 -10.378 1.00 97.69 89 LYS A N 1
ATOM 709 C CA . LYS A 1 89 ? -7.345 -5.373 -10.932 1.00 97.69 89 LYS A CA 1
ATOM 710 C C . LYS A 1 89 ? -8.530 -6.045 -10.251 1.00 97.69 89 LYS A C 1
ATOM 712 O O . LYS A 1 89 ? -8.896 -5.721 -9.132 1.00 97.69 89 LYS A O 1
ATOM 717 N N . ASN A 1 90 ? -9.106 -7.037 -10.925 1.00 96.31 90 ASN A N 1
ATOM 718 C CA . ASN A 1 90 ? -10.340 -7.687 -10.473 1.00 96.31 90 ASN A CA 1
ATOM 719 C C . ASN A 1 90 ? -10.120 -8.783 -9.414 1.00 96.31 90 ASN A C 1
ATOM 721 O O . ASN A 1 90 ? -11.090 -9.333 -8.901 1.00 96.31 90 ASN A O 1
ATOM 725 N N . ASN A 1 91 ? -8.870 -9.154 -9.125 1.00 98.00 91 ASN A N 1
ATOM 726 C CA . ASN A 1 91 ? -8.513 -10.140 -8.106 1.00 98.00 91 ASN A CA 1
ATOM 727 C C . ASN A 1 91 ? -7.087 -9.897 -7.583 1.00 98.00 91 ASN A C 1
ATOM 729 O O . ASN A 1 91 ? -6.316 -9.146 -8.185 1.00 98.00 91 ASN A O 1
ATOM 733 N N . ILE A 1 92 ? -6.767 -10.546 -6.460 1.00 97.94 92 ILE A N 1
ATOM 734 C CA . ILE A 1 92 ? -5.495 -10.407 -5.740 1.00 97.94 92 ILE A CA 1
ATOM 735 C C . ILE A 1 92 ? -4.322 -10.871 -6.602 1.00 97.94 92 ILE A C 1
ATOM 737 O O . ILE A 1 92 ? -3.320 -10.166 -6.683 1.00 97.94 92 ILE A O 1
ATOM 741 N N . GLU A 1 93 ? -4.448 -12.026 -7.255 1.00 98.50 93 GLU A N 1
ATOM 742 C CA . GLU A 1 93 ? -3.404 -12.608 -8.099 1.00 98.50 93 GLU A CA 1
ATOM 743 C C . GLU A 1 93 ? -2.977 -11.611 -9.182 1.00 98.50 93 GLU A C 1
ATOM 745 O O . GLU A 1 93 ? -1.812 -11.230 -9.258 1.00 98.50 93 GLU A O 1
ATOM 750 N N . ALA A 1 94 ? -3.936 -11.096 -9.952 1.00 98.44 94 ALA A N 1
ATOM 751 C CA . ALA A 1 94 ? -3.685 -10.140 -11.021 1.00 98.44 94 ALA A CA 1
ATOM 752 C C . ALA A 1 94 ? -3.141 -8.803 -10.500 1.00 98.44 94 ALA A C 1
ATOM 754 O O . ALA A 1 94 ? -2.344 -8.163 -11.188 1.00 98.44 94 ALA A O 1
ATOM 755 N N . ALA A 1 95 ? -3.575 -8.364 -9.314 1.00 98.31 95 ALA A N 1
ATOM 756 C CA . ALA A 1 95 ? -3.083 -7.149 -8.668 1.00 98.31 95 ALA A CA 1
ATOM 757 C C . ALA A 1 95 ? -1.595 -7.266 -8.317 1.00 98.31 95 ALA A C 1
ATOM 759 O O . ALA A 1 95 ? -0.797 -6.407 -8.696 1.00 98.31 95 ALA A O 1
ATOM 760 N N . VAL A 1 96 ? -1.223 -8.366 -7.661 1.00 98.44 96 VAL A N 1
ATOM 761 C CA . VAL A 1 96 ? 0.153 -8.631 -7.234 1.00 98.44 96 VAL A CA 1
ATOM 762 C C . VAL A 1 96 ? 1.063 -8.920 -8.425 1.00 98.44 96 VAL A C 1
ATOM 764 O O . VAL A 1 96 ? 2.162 -8.384 -8.493 1.00 98.44 96 VAL A O 1
ATOM 767 N N . GLU A 1 97 ? 0.624 -9.716 -9.398 1.00 97.88 97 GLU A N 1
ATOM 768 C CA . GLU A 1 97 ? 1.441 -10.038 -10.576 1.00 97.88 97 GLU A CA 1
ATOM 769 C C . GLU A 1 97 ? 1.717 -8.809 -11.449 1.00 97.88 97 GLU A C 1
ATOM 771 O O . GLU A 1 97 ? 2.809 -8.664 -11.994 1.00 97.88 97 GLU A O 1
ATOM 776 N N . CYS A 1 98 ? 0.742 -7.905 -11.579 1.00 97.56 98 CYS A N 1
ATOM 777 C CA . CYS A 1 98 ? 0.932 -6.664 -12.324 1.00 97.56 98 CYS A CA 1
ATOM 778 C C . CYS A 1 98 ? 1.870 -5.700 -11.608 1.00 97.56 98 CYS A C 1
ATOM 780 O O . CYS A 1 98 ? 2.731 -5.086 -12.239 1.00 97.56 98 CYS A O 1
ATOM 782 N N . CYS A 1 99 ? 1.596 -5.473 -10.325 1.00 97.56 99 CYS A N 1
ATOM 783 C CA . CYS A 1 99 ? 2.033 -4.253 -9.668 1.00 97.56 99 CYS A CA 1
ATOM 784 C C . CYS A 1 99 ? 2.460 -4.476 -8.205 1.00 97.56 99 CYS A C 1
ATOM 786 O O . CYS A 1 99 ? 2.531 -3.538 -7.413 1.00 97.56 99 CYS A O 1
ATOM 788 N N . GLY A 1 100 ? 2.769 -5.724 -7.859 1.00 97.81 100 GLY A N 1
ATOM 789 C CA . GLY A 1 100 ? 3.368 -6.125 -6.597 1.00 97.81 100 GLY A CA 1
ATOM 790 C C . GLY A 1 100 ? 2.489 -5.877 -5.374 1.00 97.81 100 GLY A C 1
ATOM 791 O O . GLY A 1 100 ? 1.256 -5.879 -5.431 1.00 97.81 100 GLY A O 1
ATOM 792 N N . GLU A 1 101 ? 3.134 -5.634 -4.240 1.00 97.81 101 GLU A N 1
ATOM 793 C CA . GLU A 1 101 ? 2.486 -5.262 -2.984 1.00 97.81 101 GLU A CA 1
ATOM 794 C C . GLU A 1 101 ? 1.671 -3.967 -3.094 1.00 97.81 101 GLU A C 1
ATOM 796 O O . GLU A 1 101 ? 0.668 -3.815 -2.399 1.00 97.81 101 GLU A O 1
ATOM 801 N N . MET A 1 102 ? 2.047 -3.062 -4.000 1.00 97.50 102 MET A N 1
ATOM 802 C CA . MET A 1 102 ? 1.307 -1.822 -4.233 1.00 97.50 102 MET A CA 1
ATOM 803 C C . MET A 1 102 ? -0.024 -2.104 -4.921 1.00 97.50 102 MET A C 1
ATOM 805 O O . MET A 1 102 ? -1.066 -1.648 -4.453 1.00 97.50 102 MET A O 1
ATOM 809 N N . GLY A 1 103 ? -0.012 -2.952 -5.957 1.00 98.00 103 GLY A N 1
ATOM 810 C CA . GLY A 1 103 ? -1.234 -3.453 -6.587 1.00 98.00 103 GLY A CA 1
ATOM 811 C C . GLY A 1 103 ? -2.149 -4.157 -5.583 1.00 98.00 103 GLY A C 1
ATOM 812 O O . GLY A 1 103 ? -3.361 -3.942 -5.592 1.00 98.00 103 GLY A O 1
ATOM 813 N N . PHE A 1 104 ? -1.579 -4.935 -4.658 1.00 98.38 104 PHE A N 1
ATOM 814 C CA . PHE A 1 104 ? -2.337 -5.558 -3.572 1.00 98.38 104 PHE A CA 1
ATOM 815 C C . PHE A 1 104 ? -3.041 -4.540 -2.663 1.00 98.38 104 PHE A C 1
ATOM 817 O O . PHE A 1 104 ? -4.226 -4.700 -2.369 1.00 98.38 104 PHE A O 1
ATOM 824 N N . MET A 1 105 ? -2.343 -3.483 -2.238 1.00 98.25 105 MET A N 1
ATOM 825 C CA . MET A 1 105 ? -2.938 -2.432 -1.405 1.00 98.25 105 MET A CA 1
ATOM 826 C C . MET A 1 105 ? -4.023 -1.648 -2.150 1.00 98.25 105 MET A C 1
ATOM 828 O O . MET A 1 105 ? -5.076 -1.381 -1.569 1.00 98.25 105 MET A O 1
ATOM 832 N N . THR A 1 106 ? -3.815 -1.345 -3.437 1.00 98.19 106 THR A N 1
ATOM 833 C CA . THR A 1 106 ? -4.847 -0.745 -4.297 1.00 98.19 106 THR A CA 1
ATOM 834 C C . THR A 1 106 ? -6.085 -1.634 -4.370 1.00 98.19 106 THR A C 1
ATOM 836 O O . THR A 1 106 ? -7.194 -1.151 -4.149 1.00 98.19 106 THR A O 1
ATOM 839 N N . PHE A 1 107 ? -5.907 -2.942 -4.584 1.00 98.38 107 PHE A N 1
ATOM 840 C CA . PHE A 1 107 ? -7.013 -3.897 -4.606 1.00 98.38 107 PHE A CA 1
ATOM 841 C C . PHE A 1 107 ? -7.811 -3.879 -3.291 1.00 98.38 107 PHE A C 1
ATOM 843 O O . PHE A 1 107 ? -9.034 -3.757 -3.321 1.00 98.38 107 PHE A O 1
ATOM 850 N N . LEU A 1 108 ? -7.146 -3.958 -2.130 1.00 98.25 108 LEU A N 1
ATOM 851 C CA . LEU A 1 108 ? -7.828 -3.936 -0.826 1.00 98.25 108 LEU A CA 1
ATOM 852 C C . LEU A 1 108 ? -8.619 -2.640 -0.587 1.00 98.25 108 LEU A C 1
ATOM 854 O O . LEU A 1 108 ? -9.743 -2.689 -0.074 1.00 98.25 108 LEU A O 1
ATOM 858 N N . ALA A 1 109 ? -8.043 -1.497 -0.965 1.00 98.06 109 ALA A N 1
ATOM 859 C CA . ALA A 1 109 ? -8.686 -0.196 -0.839 1.00 98.06 109 ALA A CA 1
ATOM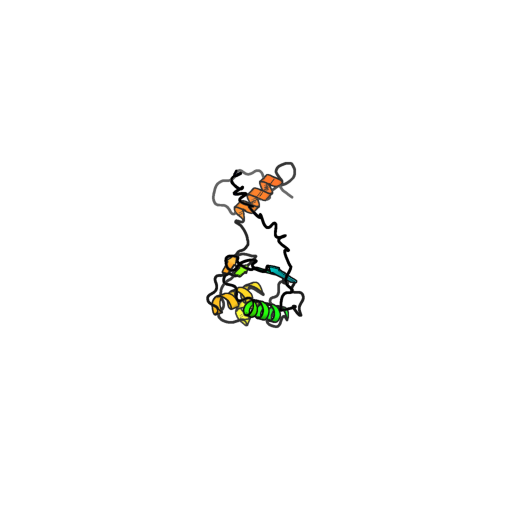 860 C C . ALA A 1 109 ? -9.955 -0.112 -1.692 1.00 98.06 109 ALA A C 1
ATOM 862 O O . ALA A 1 109 ? -11.020 0.225 -1.180 1.00 98.06 109 ALA A O 1
ATOM 863 N N . GLU A 1 110 ? -9.878 -0.515 -2.959 1.00 97.12 110 GLU A N 1
ATOM 864 C CA . GLU A 1 110 ? -11.016 -0.475 -3.878 1.00 97.12 110 GLU A CA 1
ATOM 865 C C . GLU A 1 110 ? -12.149 -1.410 -3.458 1.00 97.12 110 GLU A C 1
ATOM 867 O O . GLU A 1 110 ? -13.309 -0.996 -3.461 1.00 97.12 110 GLU A O 1
ATOM 872 N N . GLN A 1 111 ? -11.835 -2.636 -3.016 1.00 97.88 111 GLN A N 1
ATOM 873 C CA . GLN A 1 111 ? -12.846 -3.555 -2.469 1.00 97.88 111 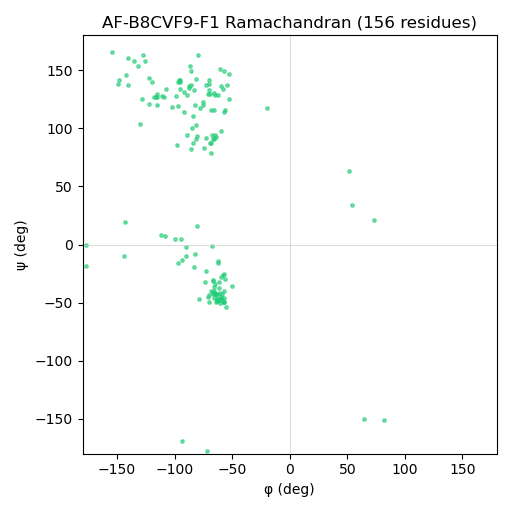GLN A CA 1
ATOM 874 C C . GLN A 1 111 ? -13.587 -2.956 -1.265 1.00 97.88 111 GLN A C 1
ATOM 876 O O . GLN A 1 111 ? -14.735 -3.306 -0.997 1.00 97.88 111 GLN A O 1
ATOM 881 N N . SER A 1 112 ? -12.940 -2.031 -0.560 1.00 97.75 112 SER A N 1
ATOM 882 C CA . SER A 1 112 ? -13.482 -1.338 0.607 1.00 97.75 112 SER A CA 1
ATOM 883 C C . SER A 1 112 ? -14.028 0.058 0.281 1.00 97.75 112 SER A C 1
ATOM 885 O O . SER A 1 112 ? -14.432 0.772 1.194 1.00 97.75 112 SER A O 1
ATOM 887 N N . SER A 1 113 ? -14.052 0.460 -0.999 1.00 97.69 113 SER A N 1
ATOM 888 C CA . SER A 1 113 ? -14.413 1.818 -1.448 1.00 97.69 113 SER A CA 1
ATOM 889 C C . SER A 1 113 ? -13.592 2.935 -0.779 1.00 97.69 113 SER A C 1
ATOM 891 O O . SER A 1 113 ? -14.102 4.025 -0.524 1.00 97.69 113 SER A O 1
ATOM 893 N N . ILE A 1 114 ? -12.321 2.657 -0.481 1.00 97.69 114 ILE A N 1
ATOM 894 C CA . ILE A 1 114 ? -11.363 3.591 0.120 1.00 97.69 114 ILE A CA 1
ATOM 895 C C . ILE A 1 114 ? -10.531 4.250 -0.983 1.00 97.69 114 ILE A C 1
ATOM 897 O O . ILE A 1 114 ? -10.108 3.597 -1.938 1.00 97.69 114 ILE A O 1
ATOM 901 N N . GLN A 1 115 ? -10.276 5.549 -0.835 1.00 96.69 115 GLN A N 1
ATOM 902 C CA . GLN A 1 115 ? -9.445 6.314 -1.759 1.00 96.69 115 GLN A CA 1
ATOM 903 C C . GLN A 1 115 ? -7.968 5.912 -1.647 1.00 96.69 115 GLN A C 1
ATOM 905 O O . GLN A 1 115 ? -7.450 5.692 -0.549 1.00 96.69 115 GLN A O 1
ATOM 910 N N . VAL A 1 116 ? -7.289 5.864 -2.793 1.00 96.88 116 VAL A N 1
ATOM 911 C CA . VAL A 1 116 ? -5.845 5.641 -2.900 1.00 96.88 116 VAL A CA 1
ATOM 912 C C . VAL A 1 116 ? -5.219 6.872 -3.537 1.00 96.88 116 VAL A C 1
ATOM 914 O O . VAL A 1 116 ? -5.633 7.280 -4.618 1.00 96.88 116 VAL A O 1
ATOM 917 N N . GLU A 1 117 ? -4.210 7.436 -2.886 1.00 95.44 117 GLU A N 1
ATOM 918 C CA . GLU A 1 117 ? -3.425 8.558 -3.399 1.00 95.44 117 GLU A CA 1
ATOM 919 C C . GLU A 1 117 ? -1.936 8.232 -3.338 1.00 95.44 117 GLU A C 1
ATOM 921 O O . GLU A 1 117 ? -1.508 7.316 -2.628 1.00 95.44 117 GLU A O 1
ATOM 926 N N . THR A 1 118 ? -1.126 8.987 -4.077 1.00 93.44 118 THR A N 1
ATOM 927 C CA . THR A 1 118 ? 0.325 8.876 -3.940 1.00 93.44 118 THR A CA 1
ATOM 928 C C . THR A 1 118 ? 0.838 9.759 -2.803 1.00 93.44 118 THR A C 1
ATOM 930 O O . THR A 1 118 ? 0.396 10.895 -2.643 1.00 93.44 118 THR A O 1
ATOM 933 N N . TRP A 1 119 ? 1.767 9.234 -1.999 1.00 89.88 119 TRP A N 1
ATOM 934 C CA . TRP A 1 119 ? 2.514 10.027 -1.016 1.00 89.88 119 TRP A CA 1
ATOM 935 C C . TRP A 1 119 ? 3.555 10.933 -1.693 1.00 89.88 119 TRP A C 1
ATOM 937 O O . TRP A 1 119 ? 3.991 11.933 -1.122 1.00 89.88 119 TRP A O 1
ATOM 947 N N . GLU A 1 120 ? 3.975 10.589 -2.912 1.00 86.50 120 GLU A N 1
ATOM 948 C CA . GLU A 1 120 ? 5.026 11.310 -3.616 1.00 86.50 120 GLU A CA 1
ATOM 949 C C . GLU A 1 120 ? 4.561 12.702 -4.050 1.00 86.50 120 GLU A C 1
ATOM 951 O O . GLU A 1 120 ? 3.448 12.917 -4.534 1.00 86.50 120 GLU A O 1
ATOM 956 N N . GLY A 1 121 ? 5.455 13.674 -3.879 1.00 81.12 121 GLY A N 1
ATOM 957 C CA . GLY A 1 121 ? 5.235 15.031 -4.348 1.00 81.12 121 GLY A CA 1
ATOM 958 C C . GLY A 1 121 ? 5.321 15.144 -5.870 1.00 81.12 121 GLY A C 1
ATOM 959 O O . GLY A 1 121 ? 5.565 14.196 -6.614 1.0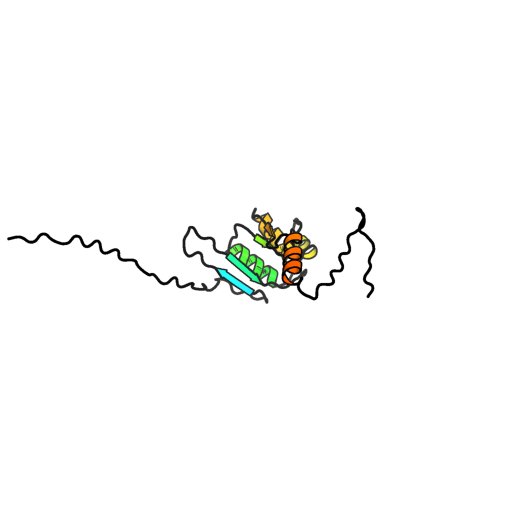0 81.12 121 GLY A O 1
ATOM 960 N N . ASN A 1 122 ? 5.169 16.368 -6.368 1.00 83.94 122 ASN A N 1
ATOM 961 C CA . ASN A 1 122 ? 5.354 16.632 -7.785 1.00 83.94 122 ASN A CA 1
ATOM 962 C C . ASN A 1 122 ? 6.838 16.467 -8.174 1.00 83.94 122 ASN A C 1
ATOM 964 O O . ASN A 1 122 ? 7.670 17.282 -7.774 1.00 83.94 122 ASN A O 1
ATOM 968 N N . LEU A 1 123 ? 7.150 15.487 -9.032 1.00 82.12 123 LEU A N 1
ATOM 969 C CA . LEU A 1 123 ? 8.513 15.211 -9.521 1.00 82.12 123 LEU A CA 1
ATOM 970 C C . LEU A 1 123 ? 9.243 16.448 -10.061 1.00 82.12 123 LEU A C 1
ATOM 972 O O . LEU A 1 123 ? 10.451 16.590 -9.890 1.00 82.12 123 LEU A O 1
ATOM 976 N N . LYS A 1 124 ? 8.532 17.379 -10.713 1.00 82.00 124 LYS A N 1
ATOM 977 C CA . LYS A 1 124 ? 9.134 18.629 -11.198 1.00 82.00 124 LYS A CA 1
ATOM 978 C C . LYS A 1 124 ? 9.567 19.511 -10.030 1.00 82.00 124 LYS A C 1
ATOM 980 O O . LYS A 1 124 ? 10.632 20.113 -10.099 1.00 82.00 124 LYS A O 1
ATOM 985 N N . GLN A 1 125 ? 8.746 19.621 -8.990 1.00 84.81 125 GLN A N 1
ATOM 986 C CA . GLN A 1 125 ? 9.084 20.413 -7.806 1.00 84.81 125 GLN A CA 1
ATOM 987 C C . GLN A 1 125 ? 10.224 19.767 -7.020 1.00 84.81 125 GLN A C 1
ATOM 989 O O . GLN A 1 125 ? 11.135 20.477 -6.604 1.00 84.81 125 GLN A O 1
ATOM 994 N N . GLU A 1 126 ? 10.224 18.441 -6.891 1.00 83.50 126 GLU A N 1
ATOM 995 C CA . GLU A 1 126 ? 11.330 17.704 -6.281 1.00 83.50 126 GLU A CA 1
ATOM 996 C C . GLU A 1 126 ? 12.635 17.921 -7.060 1.00 83.50 126 GLU A C 1
ATOM 998 O O . GLU A 1 126 ? 13.636 18.345 -6.483 1.00 83.50 126 GLU A O 1
ATOM 1003 N N . ALA A 1 127 ? 12.611 17.746 -8.385 1.00 84.62 127 ALA A N 1
ATOM 1004 C CA . ALA A 1 127 ? 13.772 17.982 -9.238 1.00 84.62 127 ALA A CA 1
ATOM 1005 C C . ALA A 1 127 ? 14.285 19.426 -9.127 1.00 84.62 127 ALA A C 1
ATOM 1007 O O . ALA A 1 127 ? 15.491 19.642 -9.020 1.00 84.62 127 ALA A O 1
ATOM 1008 N N . LEU A 1 128 ? 13.388 20.419 -9.113 1.00 85.12 128 LEU A N 1
ATOM 1009 C CA . LEU A 1 128 ? 13.761 21.821 -8.913 1.00 85.12 128 LEU A CA 1
ATOM 1010 C C . LEU A 1 128 ? 14.383 22.056 -7.531 1.00 85.12 128 LEU A C 1
ATOM 1012 O O . LEU A 1 128 ? 15.403 22.732 -7.451 1.00 85.12 128 LEU A O 1
ATOM 1016 N N . SER A 1 129 ? 13.826 21.466 -6.471 1.00 84.75 129 SER A N 1
ATOM 1017 C CA . SER A 1 129 ? 14.356 21.579 -5.107 1.00 84.75 129 SER A CA 1
ATOM 1018 C C . SER A 1 129 ? 15.752 20.960 -4.978 1.00 84.75 129 SER A C 1
ATOM 1020 O O . SER A 1 129 ? 16.650 21.564 -4.388 1.00 84.75 129 SER A O 1
ATOM 1022 N N . VAL A 1 130 ? 15.978 19.789 -5.584 1.00 84.56 130 VAL A N 1
ATOM 1023 C CA . VAL A 1 130 ? 17.301 19.151 -5.645 1.00 84.56 130 VAL A CA 1
ATOM 1024 C C . VAL A 1 130 ? 18.279 20.033 -6.421 1.00 84.56 130 VAL A C 1
ATOM 1026 O O . VAL A 1 130 ? 19.382 20.300 -5.942 1.00 84.56 130 VAL A O 1
ATOM 1029 N N . LEU A 1 131 ? 17.882 20.532 -7.596 1.00 84.56 131 LEU A N 1
ATOM 1030 C CA . LEU A 1 131 ? 18.727 21.422 -8.390 1.00 84.56 131 LEU A CA 1
ATOM 1031 C C . LEU A 1 131 ? 19.086 22.691 -7.617 1.00 84.56 131 LEU A C 1
ATOM 1033 O O . LEU A 1 131 ? 20.256 23.046 -7.600 1.00 84.56 131 LEU A O 1
ATOM 1037 N N . GLU A 1 132 ? 18.133 23.332 -6.939 1.00 83.44 132 GLU A N 1
ATOM 1038 C CA . GLU A 1 132 ? 18.368 24.518 -6.108 1.00 83.44 132 GLU A CA 1
ATOM 1039 C C . GLU A 1 132 ? 19.338 24.225 -4.956 1.00 83.44 132 GLU A C 1
ATOM 1041 O O . GLU A 1 132 ? 20.326 24.941 -4.778 1.00 83.44 132 GLU A O 1
ATOM 1046 N N . LYS A 1 133 ? 19.121 23.122 -4.229 1.00 84.12 133 LYS A N 1
ATOM 1047 C CA . LYS A 1 133 ? 19.955 22.707 -3.093 1.00 84.12 133 LYS A CA 1
ATOM 1048 C C . LYS A 1 133 ? 21.407 22.432 -3.491 1.00 84.12 133 LYS A C 1
ATOM 1050 O O . LYS A 1 133 ? 22.321 22.740 -2.726 1.00 84.12 133 LYS A O 1
ATOM 1055 N N . TYR A 1 134 ? 21.629 21.859 -4.673 1.00 82.75 134 TYR A N 1
ATOM 1056 C CA . TYR A 1 134 ? 22.953 21.415 -5.125 1.00 82.75 134 TYR A CA 1
ATOM 1057 C C . TYR A 1 134 ? 23.564 22.286 -6.242 1.00 82.75 134 TYR A C 1
ATOM 1059 O O . TYR A 1 134 ? 24.655 21.974 -6.735 1.00 82.75 134 TYR A O 1
ATOM 1067 N N . ASN A 1 135 ? 22.942 23.422 -6.592 1.00 64.62 135 ASN A N 1
ATOM 1068 C CA . ASN A 1 135 ? 23.408 24.328 -7.657 1.00 64.62 135 ASN A CA 1
ATOM 1069 C C . ASN A 1 135 ? 24.736 25.046 -7.352 1.00 64.62 135 ASN A C 1
ATOM 1071 O O . ASN A 1 135 ? 25.226 25.823 -8.165 1.00 64.62 135 ASN A O 1
ATOM 1075 N N . THR A 1 136 ? 25.341 24.833 -6.180 1.00 57.06 136 THR A N 1
ATOM 1076 C CA . THR A 1 136 ? 26.530 25.589 -5.771 1.00 57.06 136 THR A CA 1
ATOM 1077 C C . THR A 1 136 ? 27.870 24.974 -6.165 1.00 57.06 136 THR A C 1
ATOM 1079 O O . THR A 1 136 ? 28.867 25.648 -5.899 1.00 57.06 136 THR A O 1
ATOM 1082 N N . ARG A 1 137 ? 27.952 23.785 -6.811 1.00 53.62 137 ARG A N 1
ATOM 1083 C CA . ARG A 1 137 ? 29.198 23.349 -7.512 1.00 53.62 137 ARG A CA 1
ATOM 1084 C C . ARG A 1 137 ? 29.238 22.015 -8.293 1.00 53.62 137 ARG A C 1
ATOM 1086 O O . ARG A 1 137 ? 30.307 21.733 -8.825 1.00 53.62 137 ARG A O 1
ATOM 1093 N N . 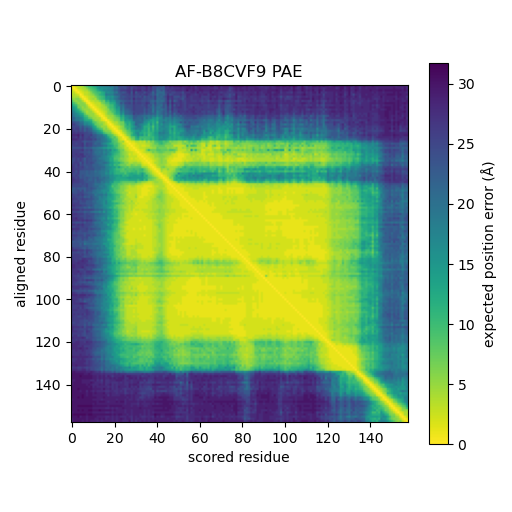GLY A 1 138 ? 28.188 21.186 -8.389 1.00 50.66 138 GLY A N 1
ATOM 1094 C CA . GLY A 1 138 ? 28.404 19.791 -8.849 1.00 50.66 138 GLY A CA 1
ATOM 1095 C C . GLY A 1 138 ? 27.354 19.096 -9.717 1.00 50.66 138 GLY A C 1
ATOM 1096 O O . GLY A 1 138 ? 27.651 18.026 -10.242 1.00 50.66 138 GLY A O 1
ATOM 1097 N N . ALA A 1 139 ? 26.157 19.645 -9.916 1.00 50.34 139 ALA A N 1
ATOM 1098 C CA . ALA A 1 139 ? 25.139 18.960 -10.712 1.00 50.34 139 ALA A CA 1
ATOM 1099 C C . ALA A 1 139 ? 25.313 19.252 -12.216 1.00 50.34 139 ALA A C 1
ATOM 1101 O O . ALA A 1 139 ? 24.632 20.106 -12.781 1.00 50.34 139 ALA A O 1
ATOM 1102 N N . GLN A 1 140 ? 26.220 18.534 -12.889 1.00 51.44 140 GLN A N 1
ATOM 1103 C CA . GLN A 1 140 ? 26.114 18.344 -14.340 1.00 51.44 140 GLN A CA 1
ATOM 1104 C C . GLN A 1 140 ? 24.857 17.503 -14.601 1.00 51.44 140 GLN A C 1
ATOM 1106 O O . GLN A 1 140 ? 24.888 16.277 -14.546 1.00 51.44 140 GLN A O 1
ATOM 1111 N N . SER A 1 141 ? 23.718 18.162 -14.803 1.00 50.06 141 SER A N 1
ATOM 1112 C CA . SER A 1 141 ? 22.469 17.482 -15.133 1.00 50.06 141 SER A CA 1
ATOM 1113 C C . SER A 1 141 ? 22.495 17.021 -16.594 1.00 50.06 141 SER A C 1
ATOM 1115 O O . SER A 1 141 ? 22.655 17.819 -17.516 1.00 50.06 141 SER A O 1
ATOM 1117 N N . ILE A 1 142 ? 22.318 15.716 -16.816 1.00 52.22 142 ILE A N 1
ATOM 1118 C CA . ILE A 1 142 ? 21.957 15.170 -18.128 1.00 52.22 142 ILE A CA 1
ATOM 1119 C C . ILE A 1 142 ? 20.442 15.344 -18.268 1.00 52.22 142 ILE A C 1
ATOM 1121 O O . ILE A 1 142 ? 19.655 14.498 -17.854 1.00 52.22 142 ILE A O 1
ATOM 1125 N N . LEU A 1 143 ? 20.020 16.478 -18.824 1.00 46.03 143 LEU A N 1
ATOM 1126 C CA . LEU A 1 143 ? 18.637 16.697 -19.247 1.00 46.03 143 LEU A CA 1
ATOM 1127 C C . LEU A 1 143 ? 18.444 16.111 -20.651 1.00 46.03 143 LEU A C 1
ATOM 1129 O O . LEU A 1 143 ? 18.579 16.803 -21.658 1.00 46.03 143 LEU A O 1
ATOM 1133 N N . CYS A 1 144 ? 18.113 14.823 -20.726 1.00 43.44 144 CYS A N 1
ATOM 1134 C CA . CYS A 1 144 ? 17.612 14.217 -21.959 1.00 43.44 144 CYS A CA 1
ATOM 1135 C C . CYS A 1 144 ? 16.121 14.537 -22.107 1.00 43.44 144 CYS A C 1
ATOM 1137 O O . CYS A 1 144 ? 15.264 13.824 -21.592 1.00 43.44 144 CYS A O 1
ATOM 1139 N 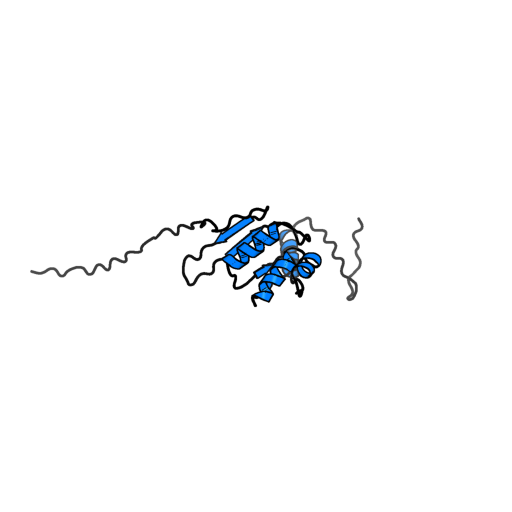N . THR A 1 145 ? 15.801 15.615 -22.823 1.00 43.03 145 THR A N 1
ATOM 1140 C CA . THR A 1 145 ? 14.431 15.864 -23.290 1.00 43.03 145 THR A CA 1
ATOM 1141 C C . THR A 1 145 ? 14.257 15.271 -24.685 1.00 43.03 145 THR A C 1
ATOM 1143 O O . THR A 1 145 ? 15.088 15.456 -25.575 1.00 43.03 145 THR A O 1
ATOM 1146 N N . LYS A 1 146 ? 13.179 14.507 -24.881 1.00 40.25 146 LYS A N 1
ATOM 1147 C CA . LYS A 1 146 ? 12.788 14.005 -26.201 1.00 40.25 146 LYS A CA 1
ATOM 1148 C C . LYS A 1 146 ? 12.268 15.192 -27.026 1.00 40.25 146 LYS A C 1
ATOM 1150 O O . LYS A 1 146 ? 11.458 15.976 -26.540 1.00 40.25 146 LYS A O 1
ATOM 1155 N N . ALA A 1 147 ? 12.804 15.329 -28.236 1.00 42.06 147 ALA A N 1
ATOM 1156 C CA . ALA A 1 147 ? 12.720 16.500 -29.104 1.00 42.06 147 ALA A CA 1
ATOM 1157 C C . ALA A 1 147 ? 11.290 16.996 -29.396 1.00 42.06 147 ALA A C 1
ATOM 1159 O O . ALA A 1 147 ? 10.402 16.210 -29.719 1.00 42.06 147 ALA A O 1
ATOM 1160 N N . GLY A 1 148 ? 11.117 18.323 -29.361 1.00 45.91 148 GLY A N 1
ATOM 1161 C CA . GLY A 1 148 ? 9.898 19.005 -29.807 1.00 45.91 148 GLY A CA 1
ATOM 1162 C C . GLY A 1 148 ? 9.936 20.540 -29.756 1.00 45.91 148 GLY A C 1
ATOM 1163 O O . GLY A 1 148 ? 9.164 21.181 -30.459 1.00 45.91 148 GLY A O 1
ATOM 1164 N N . ALA A 1 149 ? 10.853 21.154 -29.004 1.00 46.56 149 ALA A N 1
ATOM 1165 C CA . ALA A 1 149 ? 11.087 22.599 -29.045 1.00 46.56 149 ALA A CA 1
ATOM 1166 C C . ALA A 1 149 ? 12.593 22.880 -28.962 1.00 46.56 149 ALA A C 1
ATOM 1168 O O . ALA A 1 149 ? 13.310 22.208 -28.225 1.00 46.56 149 ALA A O 1
ATOM 1169 N N . ALA A 1 150 ? 13.074 23.813 -29.783 1.00 48.72 150 ALA A N 1
ATOM 1170 C CA . ALA A 1 150 ? 14.489 24.055 -30.040 1.00 48.72 150 ALA A CA 1
ATOM 1171 C C . ALA A 1 150 ? 15.295 24.336 -28.757 1.00 48.72 150 ALA A C 1
ATOM 1173 O O . ALA A 1 150 ? 15.106 25.358 -28.101 1.00 48.72 150 ALA A O 1
ATOM 1174 N N . ILE A 1 151 ? 16.236 23.441 -28.445 1.00 42.41 151 ILE A N 1
ATOM 1175 C CA . ILE A 1 151 ? 17.262 23.622 -27.415 1.00 42.41 151 ILE A CA 1
ATOM 1176 C C . ILE A 1 151 ? 18.626 23.623 -28.113 1.00 42.41 151 ILE A C 1
ATOM 1178 O O . ILE A 1 151 ? 18.953 22.731 -28.895 1.00 42.41 151 ILE A O 1
ATOM 1182 N N . SER A 1 152 ? 19.389 24.680 -27.838 1.00 40.25 152 SER A N 1
ATOM 1183 C CA . SER A 1 152 ? 20.740 24.945 -28.333 1.00 40.25 152 SER A CA 1
ATOM 1184 C C . SER A 1 152 ? 21.730 23.848 -27.931 1.00 40.25 152 SER A C 1
ATOM 1186 O O . SER A 1 152 ? 21.759 23.389 -26.790 1.00 40.25 152 SER A O 1
ATOM 1188 N N . THR A 1 153 ? 22.564 23.438 -28.886 1.00 47.09 153 THR A N 1
ATOM 1189 C CA . THR A 1 153 ? 23.515 22.334 -28.761 1.00 47.09 153 THR A CA 1
ATOM 1190 C C . THR A 1 153 ? 24.828 22.785 -28.127 1.00 47.09 153 THR A C 1
ATOM 1192 O O . THR A 1 153 ? 25.731 23.266 -28.815 1.00 47.09 153 THR A O 1
ATOM 1195 N N . LYS A 1 154 ? 25.003 22.530 -26.831 1.00 36.88 154 LYS A N 1
ATOM 1196 C CA . LYS A 1 154 ? 26.341 22.314 -26.268 1.00 36.88 154 LYS A CA 1
ATOM 1197 C C . LYS A 1 154 ? 26.313 21.034 -25.438 1.00 36.88 154 LYS A C 1
ATOM 1199 O O . LYS A 1 154 ? 25.729 20.990 -24.364 1.00 36.88 154 LYS A O 1
ATOM 1204 N N . TRP A 1 155 ? 26.878 19.978 -26.016 1.00 41.91 155 TRP A N 1
ATOM 1205 C CA . TRP A 1 155 ? 26.826 18.606 -25.514 1.00 41.91 155 TRP A CA 1
ATOM 1206 C C . TRP A 1 155 ? 27.997 18.321 -24.566 1.00 41.91 155 TRP A C 1
ATOM 1208 O O . TRP A 1 155 ? 29.151 18.513 -24.950 1.00 41.91 155 TRP A O 1
ATOM 1218 N N . CYS A 1 156 ? 27.714 17.797 -23.372 1.00 39.16 156 CYS A N 1
ATOM 1219 C CA . CYS A 1 156 ? 28.688 17.048 -22.577 1.00 39.16 156 CYS A CA 1
ATOM 1220 C C . CYS A 1 156 ? 28.710 15.601 -23.089 1.00 39.16 156 CYS A C 1
ATOM 1222 O O . CYS A 1 156 ? 27.682 14.929 -23.084 1.00 39.16 156 CYS A O 1
ATOM 1224 N N . ARG A 1 157 ? 29.873 15.138 -23.556 1.00 38.19 157 ARG A N 1
ATOM 1225 C CA . ARG A 1 157 ? 30.164 13.707 -23.710 1.00 38.19 157 ARG A CA 1
ATOM 1226 C C . ARG A 1 157 ? 30.730 13.200 -22.386 1.00 38.19 157 ARG A C 1
ATOM 1228 O O . ARG A 1 157 ? 31.600 13.871 -21.830 1.00 38.19 157 ARG A O 1
ATOM 1235 N N . ALA A 1 158 ? 30.274 12.035 -21.944 1.00 44.25 158 ALA A N 1
ATOM 1236 C CA . ALA A 1 158 ? 31.116 11.081 -21.233 1.00 44.25 158 ALA A CA 1
ATOM 1237 C C . ALA A 1 158 ? 31.321 9.897 -22.180 1.00 44.25 158 ALA A C 1
ATOM 1239 O O . ALA A 1 158 ? 30.302 9.463 -22.768 1.00 44.25 158 ALA A O 1
#

Radius of gyration: 25.91 Å; Cα contacts (8 Å, |Δi|>4): 155; chains: 1; bounding box: 47×62×91 Å

pLDDT: mean 78.12, std 21.21, range [36.88, 98.5]

Solvent-accessible surface area (backbone atoms only — not comparable to full-atom values): 10503 Å² total; per-residue (Å²): 141,80,90,85,81,84,85,77,82,78,80,77,77,77,82,71,79,84,73,85,64,75,60,80,66,96,70,78,60,89,43,88,50,44,80,46,61,47,71,46,91,47,95,89,46,76,59,52,75,50,74,47,70,75,93,43,56,57,78,80,41,63,49,60,58,40,52,50,50,49,47,70,70,68,58,67,79,62,44,74,33,75,93,51,88,71,71,82,46,98,46,64,59,60,9,12,63,74,48,17,56,59,13,37,53,50,37,57,30,54,80,66,76,29,52,76,47,50,67,63,73,60,64,69,59,51,52,50,51,52,49,65,75,44,66,86,81,71,74,84,72,86,80,84,71,84,89,87,74,96,74,86,90,80,82,84,83,132

Mean predicted aligned error: 13.31 Å

Nearest PDB structures (foldseek):
  4rrl-assembly1_A  TM=3.695E-01  e=1.358E+00  Aeropyrum pernix K1
  6rqg-assembly3_C  TM=4.021E-01  e=1.758E+00  Mesomycoplasma hyopneumoniae J
  1zor-assembly1_B  TM=2.615E-01  e=1.274E+00  Thermotoga maritima MSB8